Protein AF-A0A9X4QXJ6-F1 (afdb_monomer)

InterPro domains:
  IPR025394 Protein of unknown function DUF4127 [PF13552] (3-95)

Mean predicted aligned error: 6.3 Å

Radius of gyration: 18.92 Å; Cα contacts (8 Å, |Δi|>4): 107; chains: 1; bounding box: 38×42×42 Å

Nearest PDB structures (foldseek):
  8bed-assembly1_S  TM=3.933E-01  e=1.721E+00  Arabidopsis thaliana
  7v3x-assembly2_I  TM=4.764E-01  e=5.358E+00  Synechococcus elongatus PCC 7942 = FACHB-805
  3k0a-assembly1_C  TM=4.882E-01  e=5.707E+00  Synechococcus elongatus PCC 7942 = FACHB-805
  7v3x-assembly1_C  TM=4.840E-01  e=6.897E+00  Synechococcus elongatus PCC 7942 = FACHB-805

pLDDT: mean 90.57, std 12.24, range [39.19, 98.25]

Secondary structure (DSSP, 8-state):
-TTGGGG-SEEEEEHHHHHHSSHHHHHH----HHHHHHHHHHHHHHHHH-TT-EEEEE---PPPPSS---SSS-TTHHHHHHHHHHHHHHHHHHHHHHTTT-----

Solvent-accessible surface area (backbone atoms only — not comparable to full-atom values): 6233 Å² total; per-residue (Å²): 108,78,73,62,39,62,80,34,68,63,46,81,42,54,47,36,46,62,56,46,70,23,77,56,42,61,49,64,63,85,74,50,70,66,60,39,52,58,46,52,45,53,63,54,52,47,39,70,68,19,75,80,38,43,77,45,76,47,70,83,85,79,78,70,50,82,46,55,46,46,88,74,38,45,73,65,21,48,78,40,19,32,60,54,25,52,52,51,52,53,52,52,54,51,50,46,65,74,64,74,67,74,78,80,81,128

Organism: NCBI:txid1457232

Structure (mmCIF, N/CA/C/O backbone):
data_AF-A0A9X4QXJ6-F1
#
_entry.id   AF-A0A9X4QXJ6-F1
#
loop_
_atom_site.group_PDB
_atom_site.id
_atom_site.type_symbol
_atom_site.label_atom_id
_atom_site.label_alt_id
_atom_site.label_comp_id
_atom_site.label_asym_id
_atom_site.label_entity_id
_atom_site.label_seq_id
_atom_site.pdbx_PDB_ins_code
_atom_site.Cartn_x
_atom_site.Cartn_y
_atom_site.Cartn_z
_atom_site.occupancy
_atom_site.B_iso_or_equiv
_atom_site.auth_seq_id
_atom_site.auth_comp_id
_atom_site.auth_asym_id
_atom_site.auth_atom_id
_atom_site.pdbx_PDB_model_num
ATOM 1 N N . MET A 1 1 ? -15.912 6.137 5.775 1.00 82.81 1 MET A N 1
ATOM 2 C CA . MET A 1 1 ? -15.109 5.084 6.429 1.00 82.81 1 MET A CA 1
ATOM 3 C C . MET A 1 1 ? -14.982 5.309 7.934 1.00 82.81 1 MET A C 1
ATOM 5 O O . MET A 1 1 ? -15.308 4.403 8.686 1.00 82.81 1 MET A O 1
ATOM 9 N N . LEU A 1 2 ? -14.538 6.497 8.373 1.00 92.88 2 LEU A N 1
ATOM 10 C CA . LEU A 1 2 ? -14.338 6.813 9.796 1.00 92.88 2 LEU A CA 1
ATOM 11 C C . LEU A 1 2 ? -15.610 6.704 10.648 1.00 92.88 2 LEU A C 1
ATOM 13 O O . LEU A 1 2 ? -15.537 6.285 11.792 1.00 92.88 2 LEU A O 1
ATOM 17 N N . GLU A 1 3 ? -16.776 7.050 10.106 1.00 93.75 3 GLU A N 1
ATOM 18 C CA . GLU A 1 3 ? -18.029 6.943 10.863 1.00 93.75 3 GLU A CA 1
ATOM 19 C C . GLU A 1 3 ? -18.503 5.489 10.961 1.00 93.75 3 GLU A C 1
ATOM 21 O O . GLU A 1 3 ? -18.879 4.998 12.018 1.00 93.75 3 GLU A O 1
ATOM 26 N N . GLN A 1 4 ? -18.392 4.762 9.853 1.00 94.06 4 GLN A N 1
ATOM 27 C CA . GLN A 1 4 ? -18.825 3.377 9.717 1.00 94.06 4 GLN A CA 1
ATOM 28 C C . GLN A 1 4 ? -18.008 2.430 10.605 1.00 94.06 4 GLN A C 1
ATOM 30 O O . GLN A 1 4 ? -18.524 1.409 11.045 1.00 94.06 4 GLN A O 1
ATOM 35 N N . VAL A 1 5 ? -16.744 2.762 10.899 1.00 96.81 5 VAL A N 1
ATOM 36 C CA . VAL A 1 5 ? -15.886 1.912 11.735 1.00 96.81 5 VAL A CA 1
ATOM 37 C C . VAL A 1 5 ? -16.355 1.847 13.190 1.00 96.81 5 VAL A C 1
ATOM 39 O O . VAL A 1 5 ? -16.038 0.877 13.871 1.00 96.81 5 VAL A O 1
ATOM 42 N N . ARG A 1 6 ? -17.133 2.832 13.669 1.00 97.00 6 ARG A N 1
ATOM 43 C CA . ARG A 1 6 ? -17.610 2.905 15.063 1.00 97.00 6 ARG A CA 1
ATOM 44 C C . ARG A 1 6 ? -18.392 1.667 15.495 1.00 97.00 6 ARG A C 1
ATOM 46 O O . ARG A 1 6 ? -18.348 1.304 16.663 1.00 97.00 6 ARG A O 1
ATOM 53 N N . THR A 1 7 ? -19.101 1.040 14.560 1.00 97.38 7 THR A N 1
ATOM 54 C CA . THR A 1 7 ? -19.950 -0.134 14.804 1.00 97.38 7 THR A CA 1
AT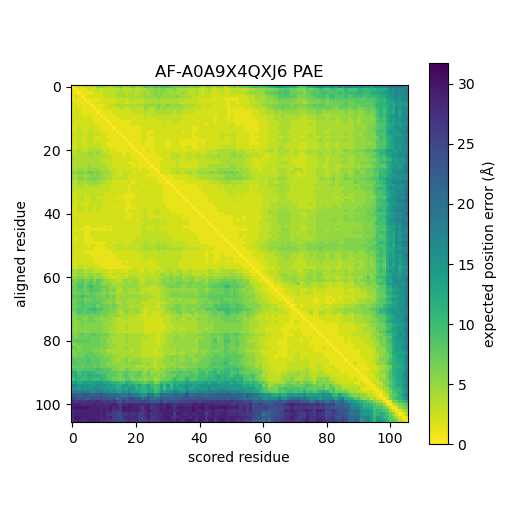OM 55 C C . THR A 1 7 ? -19.505 -1.366 14.019 1.00 97.38 7 THR A C 1
ATOM 57 O O . THR A 1 7 ? -20.178 -2.391 14.065 1.00 97.38 7 THR A O 1
ATOM 60 N N . ALA A 1 8 ? -18.388 -1.287 13.292 1.00 97.50 8 ALA A N 1
ATOM 61 C CA . ALA A 1 8 ? -17.890 -2.394 12.488 1.00 97.50 8 ALA A CA 1
ATOM 62 C C . ALA A 1 8 ? -17.058 -3.375 13.325 1.00 97.50 8 ALA A C 1
ATOM 64 O O . ALA A 1 8 ? -16.168 -2.970 14.073 1.00 97.50 8 ALA A O 1
ATOM 65 N N . ASP A 1 9 ? -17.273 -4.673 13.112 1.00 98.25 9 ASP A N 1
ATOM 66 C CA . ASP A 1 9 ? -16.426 -5.726 13.685 1.00 98.25 9 ASP A CA 1
ATOM 67 C C . ASP A 1 9 ? -15.100 -5.885 12.924 1.00 98.25 9 ASP A C 1
ATOM 69 O O . ASP A 1 9 ? -14.065 -6.214 13.508 1.00 98.25 9 ASP A O 1
ATOM 73 N N . TYR A 1 10 ? -15.120 -5.637 11.610 1.00 98.00 10 TYR A N 1
ATOM 74 C CA . TYR A 1 10 ? -13.980 -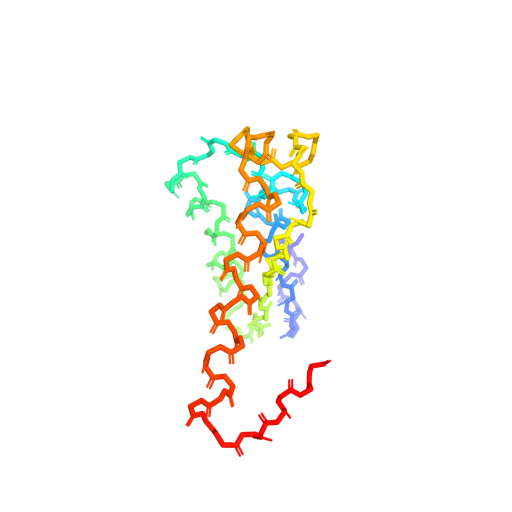5.800 10.708 1.00 98.00 10 TYR A CA 1
ATOM 75 C C . TYR A 1 10 ? -13.852 -4.608 9.760 1.00 98.00 10 TYR A C 1
ATOM 77 O O . TYR A 1 10 ? -14.847 -4.064 9.284 1.00 98.00 10 TYR A O 1
ATOM 85 N N . ALA A 1 11 ? -12.614 -4.258 9.417 1.00 97.19 11 ALA A N 1
ATOM 86 C CA . ALA A 1 11 ? -12.304 -3.366 8.307 1.00 97.19 11 ALA A CA 1
ATOM 87 C C . ALA A 1 11 ? -11.204 -3.995 7.447 1.00 97.19 11 ALA A C 1
ATOM 89 O O . ALA A 1 11 ? -10.146 -4.363 7.956 1.00 97.19 11 ALA A O 1
ATOM 90 N N . ILE A 1 12 ? -11.468 -4.119 6.144 1.00 96.94 12 ILE A N 1
ATOM 91 C CA . ILE A 1 12 ? -10.529 -4.673 5.166 1.00 96.94 12 ILE A CA 1
ATOM 92 C C . ILE A 1 12 ? -9.956 -3.521 4.345 1.00 96.94 12 ILE A C 1
ATOM 94 O O . ILE A 1 12 ? -10.705 -2.758 3.735 1.00 96.94 12 ILE A O 1
ATOM 98 N N . LEU A 1 13 ? -8.633 -3.389 4.343 1.00 96.56 13 LEU A N 1
ATOM 99 C CA . LEU A 1 13 ? -7.910 -2.289 3.721 1.00 96.56 13 LEU A CA 1
ATOM 100 C C . LEU A 1 13 ? -7.110 -2.794 2.524 1.00 96.56 13 LEU A C 1
ATOM 102 O O . LEU A 1 13 ? -6.214 -3.625 2.673 1.00 96.56 13 LEU A O 1
ATOM 106 N N . SER A 1 14 ? -7.392 -2.236 1.349 1.00 96.50 14 SER A N 1
ATOM 107 C CA . SER A 1 14 ? -6.448 -2.280 0.235 1.00 96.50 14 SER A CA 1
ATOM 108 C C . SER A 1 14 ? -5.402 -1.196 0.463 1.00 96.50 14 SER A C 1
ATOM 110 O O . SER A 1 14 ? -5.714 -0.005 0.390 1.00 96.50 14 SER A O 1
ATOM 112 N N . ILE A 1 15 ? -4.166 -1.601 0.750 1.00 96.31 15 ILE A N 1
ATOM 113 C CA . ILE A 1 15 ? -3.063 -0.662 0.971 1.00 96.31 15 ILE A CA 1
ATOM 114 C C . ILE A 1 15 ? -2.752 0.111 -0.313 1.00 96.31 15 ILE A C 1
ATOM 116 O O . ILE A 1 15 ? -2.507 1.311 -0.242 1.00 96.31 15 ILE A O 1
ATOM 120 N N . ASP A 1 16 ? -2.865 -0.519 -1.486 1.00 95.12 16 ASP A N 1
ATOM 121 C CA . ASP A 1 16 ? -2.628 0.158 -2.766 1.00 95.12 16 ASP A CA 1
ATOM 122 C C . ASP A 1 16 ? -3.626 1.288 -3.023 1.00 95.12 16 ASP A C 1
ATOM 124 O O . ASP A 1 16 ? -3.256 2.379 -3.460 1.00 95.12 16 ASP A O 1
ATOM 128 N N . GLN A 1 17 ? -4.902 1.054 -2.702 1.00 95.44 17 GLN A N 1
ATOM 129 C CA . GLN A 1 17 ? -5.919 2.100 -2.774 1.00 95.44 17 GLN A CA 1
ATOM 130 C C . GLN A 1 17 ? -5.693 3.186 -1.730 1.00 95.44 17 GLN A C 1
ATOM 132 O O . GLN A 1 17 ? -5.751 4.366 -2.058 1.00 95.44 17 GLN A O 1
ATOM 137 N N . LEU A 1 18 ? -5.398 2.801 -0.489 1.00 95.88 18 LEU A N 1
ATOM 138 C CA . LEU A 1 18 ? -5.214 3.754 0.599 1.00 95.88 18 LEU A CA 1
ATOM 139 C C . LEU A 1 18 ? -4.010 4.678 0.369 1.00 95.88 18 LEU A C 1
ATOM 141 O O . LEU A 1 18 ? -4.098 5.887 0.578 1.00 95.88 18 LEU A O 1
ATOM 145 N N . VAL A 1 19 ? -2.879 4.107 -0.037 1.00 96.62 19 VAL A N 1
ATOM 146 C CA . VAL A 1 19 ? -1.614 4.834 -0.140 1.00 96.62 19 VAL A CA 1
ATOM 147 C C . VAL A 1 19 ? -1.456 5.480 -1.503 1.00 96.62 19 VAL A C 1
ATOM 149 O O . VAL A 1 19 ? -1.015 6.622 -1.559 1.00 96.62 19 VAL A O 1
ATOM 152 N N . TYR A 1 20 ? -1.825 4.810 -2.594 1.00 95.44 20 TYR A N 1
ATOM 153 C CA . TYR A 1 20 ? -1.516 5.283 -3.947 1.00 95.44 20 TYR A CA 1
ATOM 154 C C . TYR A 1 20 ? -2.750 5.707 -4.749 1.00 95.44 20 TYR A C 1
ATOM 156 O O . TYR A 1 20 ? -2.613 6.486 -5.687 1.00 95.44 20 TYR A O 1
ATOM 164 N N . GLY A 1 21 ? -3.950 5.260 -4.367 1.00 94.31 21 GLY A N 1
ATOM 165 C CA . GLY A 1 21 ? -5.179 5.458 -5.146 1.00 94.31 21 GLY A CA 1
ATOM 166 C C . GLY A 1 21 ? -5.430 4.357 -6.182 1.00 94.31 21 GLY A C 1
ATOM 167 O O . GLY A 1 21 ? -6.261 4.519 -7.073 1.00 94.31 21 GLY A O 1
ATOM 168 N N . GLY A 1 22 ? -4.711 3.235 -6.081 1.00 94.19 22 GLY A N 1
ATOM 169 C CA . GLY A 1 22 ? -4.946 2.036 -6.880 1.00 94.19 22 GLY A CA 1
ATOM 170 C C . GLY A 1 22 ? -3.695 1.416 -7.479 1.00 94.19 22 GLY A C 1
ATOM 171 O O . GLY A 1 22 ? -2.577 1.834 -7.199 1.00 94.19 22 GLY A O 1
ATOM 172 N N . ILE A 1 23 ? -3.916 0.406 -8.322 1.00 92.06 23 ILE A N 1
ATOM 173 C CA . ILE A 1 23 ? -2.870 -0.484 -8.847 1.00 92.06 23 ILE A CA 1
ATOM 174 C C . ILE A 1 23 ? -1.939 0.170 -9.882 1.00 92.06 23 ILE A C 1
ATOM 176 O O . ILE A 1 23 ? -0.760 -0.154 -9.955 1.00 92.06 23 ILE A O 1
ATOM 180 N N . VAL A 1 24 ? -2.448 1.073 -10.723 1.00 91.25 24 VAL A N 1
ATOM 181 C CA . VAL A 1 24 ? -1.599 1.812 -11.675 1.00 91.25 24 VAL A CA 1
ATOM 182 C C . VAL A 1 24 ? -0.829 2.918 -10.939 1.00 91.25 24 VAL A C 1
ATOM 184 O O . VAL A 1 24 ? 0.394 2.970 -11.058 1.00 91.25 24 VAL A O 1
ATOM 187 N N . PRO A 1 25 ? -1.472 3.745 -10.087 1.00 93.06 25 PRO A N 1
ATOM 188 C CA . PRO A 1 25 ? -0.746 4.716 -9.273 1.00 93.06 25 PRO A CA 1
ATOM 189 C C . PRO A 1 25 ? 0.310 4.106 -8.344 1.00 93.06 25 PRO A C 1
ATOM 191 O O . PRO A 1 25 ? 1.322 4.757 -8.100 1.00 93.06 25 PRO A O 1
ATOM 194 N N . SER A 1 26 ? 0.122 2.878 -7.841 1.00 92.75 26 SER A N 1
ATOM 195 C CA . SER A 1 26 ? 1.135 2.212 -7.008 1.00 92.75 26 SER A CA 1
ATOM 196 C C . SER A 1 26 ? 2.416 1.863 -7.772 1.00 92.75 26 SER A C 1
ATOM 198 O O . SER A 1 26 ? 3.472 1.772 -7.153 1.00 92.75 26 SER A O 1
ATOM 200 N N . ARG A 1 27 ? 2.360 1.757 -9.108 1.00 88.94 27 ARG A N 1
ATOM 201 C CA . ARG A 1 27 ? 3.533 1.589 -9.987 1.00 88.94 27 ARG A CA 1
ATOM 202 C C . ARG A 1 27 ? 4.185 2.910 -10.384 1.00 88.94 27 ARG A C 1
ATOM 204 O O . ARG A 1 27 ? 5.396 2.967 -10.563 1.00 88.94 27 ARG A O 1
ATOM 211 N N . LEU A 1 28 ? 3.389 3.969 -10.528 1.00 91.62 28 LEU A N 1
ATOM 212 C CA . LEU A 1 28 ? 3.799 5.201 -11.215 1.00 91.62 28 LEU A CA 1
ATOM 213 C C . LEU A 1 28 ? 3.935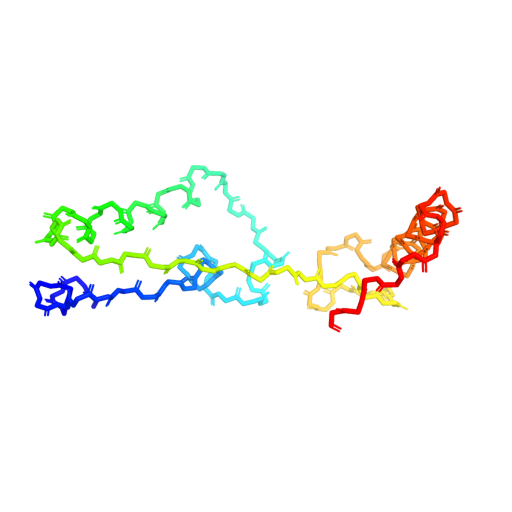 6.426 -10.294 1.00 91.62 28 LEU A C 1
ATOM 215 O O . LEU A 1 28 ? 3.962 7.567 -10.759 1.00 91.62 28 LEU A O 1
ATOM 219 N N . HIS A 1 29 ? 4.005 6.233 -8.977 1.00 92.44 29 HIS A N 1
ATOM 220 C CA . HIS A 1 29 ? 4.061 7.352 -8.039 1.00 92.44 29 HIS A CA 1
ATOM 221 C C . HIS A 1 29 ? 5.466 7.949 -7.875 1.00 92.44 29 HIS A C 1
ATOM 223 O O . HIS A 1 29 ? 6.491 7.287 -7.998 1.00 92.44 29 HIS A O 1
ATOM 229 N N . ARG A 1 30 ? 5.504 9.222 -7.466 1.00 93.25 30 ARG A N 1
ATOM 230 C CA . ARG A 1 30 ? 6.720 9.923 -7.000 1.00 93.25 30 ARG A CA 1
ATOM 231 C C . ARG A 1 30 ? 6.591 10.402 -5.551 1.00 93.25 30 ARG A C 1
ATOM 233 O O . ARG A 1 30 ? 7.277 11.329 -5.130 1.00 93.25 30 ARG A O 1
ATOM 240 N N . LEU A 1 31 ? 5.649 9.810 -4.812 1.00 95.06 31 LEU A N 1
ATOM 241 C CA . LEU A 1 31 ? 5.422 10.101 -3.397 1.00 95.06 31 LEU A CA 1
ATOM 242 C C . LEU A 1 31 ? 6.678 9.814 -2.575 1.00 95.06 31 LEU A C 1
ATOM 244 O O . LEU A 1 31 ? 7.378 8.831 -2.817 1.00 95.06 31 LEU A O 1
ATOM 248 N N . THR A 1 32 ? 6.920 10.661 -1.582 1.00 97.00 32 THR A N 1
ATOM 249 C CA . THR A 1 32 ? 7.932 10.409 -0.561 1.00 97.00 32 THR A CA 1
ATOM 250 C C . THR A 1 32 ? 7.426 9.364 0.425 1.00 97.00 32 THR A C 1
ATOM 252 O O . THR A 1 32 ? 6.219 9.213 0.624 1.00 97.00 32 THR A O 1
ATOM 255 N N . GLU A 1 33 ? 8.351 8.687 1.104 1.00 96.25 33 GLU A N 1
ATOM 256 C CA . GLU A 1 33 ? 8.013 7.781 2.204 1.00 96.25 33 GLU A CA 1
ATOM 257 C C . GLU A 1 33 ? 7.126 8.475 3.246 1.00 96.25 33 GLU A C 1
ATOM 259 O O . GLU A 1 33 ? 6.102 7.929 3.643 1.00 96.25 33 GLU A O 1
ATOM 264 N N . ALA A 1 34 ? 7.450 9.720 3.614 1.00 97.69 34 ALA A N 1
ATOM 265 C CA . ALA A 1 34 ? 6.660 10.507 4.558 1.00 97.69 34 ALA A CA 1
ATOM 266 C C . ALA A 1 34 ? 5.199 10.685 4.107 1.00 97.69 34 ALA A C 1
ATOM 268 O O . ALA A 1 34 ? 4.291 10.484 4.910 1.00 97.69 34 ALA A O 1
ATOM 269 N N . ALA A 1 35 ? 4.960 10.989 2.826 1.00 97.25 35 ALA A N 1
ATOM 270 C CA . ALA A 1 35 ? 3.605 11.114 2.287 1.00 97.25 35 ALA A CA 1
ATOM 271 C C . ALA A 1 35 ? 2.855 9.770 2.294 1.00 97.25 35 ALA A C 1
ATOM 273 O O . ALA A 1 35 ? 1.656 9.723 2.574 1.00 97.25 35 ALA A O 1
ATOM 274 N N . CYS A 1 36 ? 3.550 8.662 2.017 1.00 96.81 36 CYS A N 1
ATOM 275 C CA . CYS A 1 36 ? 2.966 7.324 2.115 1.00 96.81 36 CYS A CA 1
ATOM 276 C C . CYS A 1 36 ? 2.593 6.980 3.566 1.00 96.81 36 CYS A C 1
ATOM 278 O O . CYS A 1 36 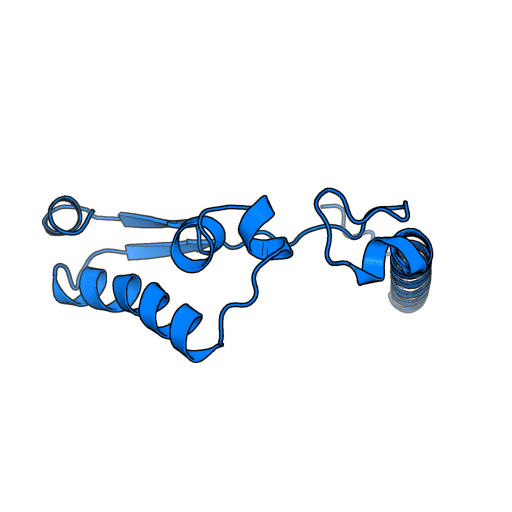? 1.487 6.507 3.831 1.00 96.81 36 CYS A O 1
ATOM 280 N N . MET A 1 37 ? 3.487 7.272 4.513 1.00 96.94 37 MET A N 1
ATOM 281 C CA . MET A 1 37 ? 3.268 7.034 5.939 1.00 96.94 37 MET A CA 1
ATOM 282 C C . MET A 1 37 ? 2.139 7.896 6.501 1.00 96.94 37 MET A C 1
ATOM 284 O O . MET A 1 37 ? 1.335 7.402 7.290 1.00 96.94 37 MET A O 1
ATOM 288 N N . GLU A 1 38 ? 2.021 9.148 6.056 1.00 97.62 38 GLU A N 1
ATOM 289 C CA . GLU A 1 38 ? 0.913 10.031 6.417 1.00 97.62 38 GLU A CA 1
ATOM 290 C C . GLU A 1 38 ? -0.437 9.418 6.021 1.00 97.62 38 GLU A C 1
ATOM 292 O O . GLU A 1 38 ? -1.351 9.352 6.843 1.00 97.62 38 GLU A O 1
ATOM 297 N N . ARG A 1 39 ? -0.557 8.868 4.807 1.00 96.88 39 ARG A N 1
ATOM 298 C CA . ARG A 1 39 ? -1.790 8.199 4.348 1.00 96.88 39 ARG A CA 1
ATOM 299 C C . ARG A 1 39 ? -2.108 6.945 5.163 1.00 96.88 39 ARG A C 1
ATOM 301 O O . ARG A 1 39 ? -3.269 6.692 5.490 1.00 96.88 39 ARG A O 1
ATOM 308 N N . LEU A 1 40 ? -1.084 6.189 5.559 1.00 96.25 40 LEU A N 1
ATOM 309 C CA . LEU A 1 40 ? -1.241 5.009 6.413 1.00 96.25 40 LEU A CA 1
ATOM 310 C C . LEU A 1 40 ? -1.728 5.342 7.830 1.00 96.25 40 LEU A C 1
ATOM 312 O O . LEU A 1 40 ? -2.276 4.461 8.498 1.00 96.25 40 LEU A O 1
ATOM 316 N N . THR A 1 41 ? -1.617 6.597 8.286 1.00 96.75 41 THR A N 1
ATOM 317 C CA . THR A 1 41 ? -2.147 6.998 9.601 1.00 96.75 41 THR A CA 1
ATOM 318 C C . THR A 1 41 ? -3.655 6.786 9.730 1.00 96.75 41 THR A C 1
ATOM 320 O O . THR A 1 41 ? -4.140 6.633 10.852 1.00 96.75 41 THR A O 1
ATOM 323 N N . LEU A 1 42 ? -4.388 6.666 8.615 1.00 96.12 42 LEU A N 1
ATOM 324 C CA . LEU A 1 42 ? -5.799 6.292 8.632 1.00 96.12 42 LEU A CA 1
ATOM 325 C C . LEU A 1 42 ? -6.029 4.979 9.396 1.00 96.12 42 LEU A C 1
ATOM 327 O O . LEU A 1 42 ? -6.967 4.891 10.181 1.00 96.12 42 LEU A O 1
ATOM 331 N N . ALA A 1 43 ? -5.154 3.978 9.245 1.00 95.88 43 ALA A N 1
ATOM 332 C CA . ALA A 1 43 ? -5.279 2.715 9.978 1.00 95.88 43 ALA A CA 1
ATOM 333 C C . ALA A 1 43 ? -5.234 2.928 11.502 1.00 95.88 43 ALA A C 1
ATOM 335 O O . ALA A 1 43 ? -5.996 2.307 12.246 1.00 95.88 43 ALA A O 1
ATOM 336 N N . ARG A 1 44 ? -4.390 3.860 11.961 1.00 96.25 44 ARG A N 1
ATOM 337 C CA . ARG A 1 44 ? -4.307 4.263 13.370 1.00 96.25 44 ARG A CA 1
ATOM 338 C C . ARG A 1 44 ? -5.593 4.960 13.817 1.00 96.25 44 ARG A C 1
ATOM 340 O O . ARG A 1 44 ? -6.148 4.578 14.839 1.00 96.25 44 ARG A O 1
ATOM 347 N N . GLN A 1 45 ? -6.109 5.897 13.022 1.00 97.62 45 GLN A N 1
ATOM 348 C CA . GLN A 1 45 ? -7.357 6.612 13.324 1.00 97.62 45 GLN A CA 1
ATOM 349 C C . GLN A 1 45 ? -8.560 5.667 13.442 1.00 97.62 45 GLN A C 1
ATOM 351 O O . GLN A 1 45 ? -9.381 5.814 14.342 1.00 97.62 45 GLN A O 1
ATOM 356 N N . LEU A 1 46 ? -8.655 4.657 12.572 1.00 97.50 46 LEU A N 1
ATOM 357 C CA . LEU A 1 46 ? -9.713 3.643 12.652 1.00 97.50 46 LEU A CA 1
ATOM 358 C C . LEU A 1 46 ? -9.669 2.886 13.982 1.00 97.50 46 LEU A C 1
ATOM 360 O O . LEU A 1 46 ? -10.712 2.655 14.592 1.00 97.50 46 LEU A O 1
ATOM 364 N N . LYS A 1 47 ? -8.462 2.541 14.445 1.00 96.62 47 LYS A N 1
ATOM 365 C CA . LYS A 1 47 ? -8.251 1.887 15.739 1.00 96.62 47 LYS A CA 1
ATOM 366 C C . LYS A 1 47 ? -8.515 2.796 16.933 1.00 96.62 47 LYS A C 1
ATOM 368 O O . LYS A 1 47 ? -8.982 2.307 17.953 1.00 96.62 47 LYS A O 1
ATOM 373 N N . GLU A 1 48 ? -8.245 4.091 16.818 1.00 97.69 48 GLU A N 1
ATOM 374 C CA . GLU A 1 48 ? -8.583 5.066 17.861 1.00 97.69 48 GLU A CA 1
ATOM 375 C C . GLU A 1 48 ? -10.097 5.243 18.001 1.00 97.69 48 GLU A C 1
ATOM 377 O O . GLU A 1 48 ? -10.609 5.308 19.116 1.00 97.69 48 GLU A O 1
ATOM 382 N N . ILE A 1 49 ? -10.823 5.281 16.879 1.00 97.94 49 ILE A N 1
ATOM 383 C CA . ILE A 1 49 ? -12.285 5.417 16.870 1.00 97.94 49 ILE A CA 1
ATOM 384 C C . ILE A 1 49 ? -12.962 4.152 17.396 1.00 97.94 49 ILE A C 1
ATOM 386 O O . ILE A 1 49 ? -13.920 4.240 18.164 1.00 97.94 49 ILE A O 1
ATOM 390 N N . ASN A 1 50 ? -12.485 2.982 16.974 1.00 98.12 50 ASN A N 1
ATOM 391 C CA . ASN A 1 50 ? -12.987 1.700 17.438 1.00 98.12 50 ASN A CA 1
ATOM 392 C C . ASN A 1 50 ? -11.818 0.769 17.810 1.00 98.12 50 ASN A C 1
ATOM 394 O O . ASN A 1 50 ? -11.287 0.063 16.949 1.00 98.12 50 ASN A O 1
ATOM 398 N N . PRO A 1 51 ? -11.434 0.700 19.097 1.00 97.44 51 PRO A N 1
ATOM 399 C CA . PRO A 1 51 ? -10.344 -0.165 19.546 1.00 97.44 51 PRO A CA 1
ATOM 400 C C . PRO A 1 51 ? -10.572 -1.660 19.278 1.00 97.44 51 PRO A C 1
ATOM 402 O O . PRO A 1 51 ? -9.597 -2.401 19.090 1.00 97.44 51 PRO A O 1
ATOM 405 N N . SER A 1 52 ? -11.831 -2.117 19.217 1.00 97.94 52 SER A N 1
ATOM 406 C CA . SER A 1 52 ? -12.171 -3.531 19.019 1.00 97.94 52 SER A CA 1
ATOM 407 C C . SER A 1 52 ? -12.209 -3.964 17.550 1.00 97.94 52 SER A C 1
ATOM 409 O O . SER A 1 52 ? -12.103 -5.164 17.296 1.00 97.94 52 SER A O 1
ATOM 411 N N . VAL A 1 53 ? -12.263 -3.034 16.582 1.00 98.19 53 VAL A N 1
ATOM 412 C CA . VAL A 1 53 ? -12.335 -3.385 15.148 1.00 98.19 53 VAL A CA 1
ATOM 413 C C . VAL A 1 53 ? -11.152 -4.255 14.727 1.00 98.19 53 VAL A C 1
ATOM 415 O O . VAL A 1 53 ? -9.996 -3.930 15.002 1.00 98.19 53 VAL A O 1
ATOM 418 N N . LYS A 1 54 ? -11.384 -5.359 14.021 1.00 98.12 54 LYS A N 1
ATOM 419 C CA . LYS A 1 54 ? -10.301 -6.160 13.438 1.00 98.12 54 LYS A CA 1
ATOM 420 C C . LYS A 1 54 ? -9.904 -5.583 12.082 1.00 98.12 54 LYS A C 1
ATOM 422 O O . LYS A 1 54 ? -10.679 -5.633 11.129 1.00 98.12 54 LYS A O 1
ATOM 427 N N . LEU A 1 55 ? -8.691 -5.039 11.998 1.00 97.38 55 LEU A N 1
ATOM 428 C CA . LEU A 1 55 ? -8.132 -4.543 10.742 1.00 97.38 55 LEU A CA 1
ATOM 429 C C . LEU A 1 55 ? -7.433 -5.677 9.996 1.00 97.38 55 LEU A C 1
ATOM 431 O O . LEU A 1 55 ? -6.497 -6.282 10.514 1.00 97.38 55 LEU A O 1
ATOM 435 N N . LEU A 1 56 ? -7.884 -5.933 8.775 1.00 97.75 56 LEU A N 1
ATOM 436 C CA . 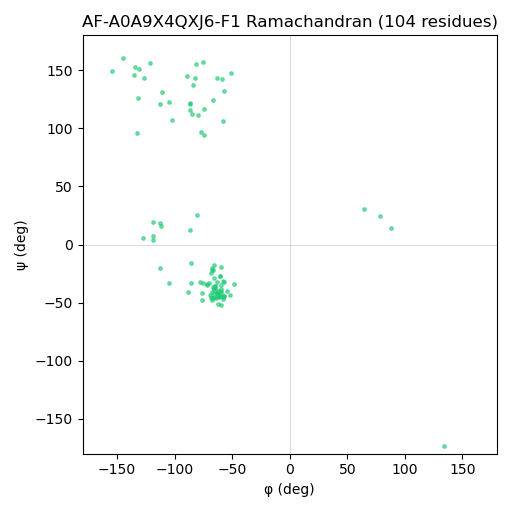LEU A 1 56 ? -7.230 -6.811 7.816 1.00 97.75 56 LEU A CA 1
ATOM 437 C C . LEU A 1 56 ? -6.707 -5.934 6.687 1.00 97.75 56 LEU A C 1
ATOM 439 O O . LEU A 1 56 ? -7.440 -5.101 6.165 1.00 97.75 56 LEU A O 1
ATOM 443 N N . ALA A 1 57 ? -5.449 -6.099 6.308 1.00 96.56 57 ALA A N 1
ATOM 444 C CA . ALA A 1 57 ? -4.843 -5.322 5.241 1.00 96.56 57 ALA A CA 1
ATOM 445 C C . ALA A 1 57 ? -4.232 -6.257 4.208 1.00 96.56 57 ALA A C 1
ATOM 447 O O . ALA A 1 57 ? -3.670 -7.294 4.556 1.00 96.56 57 ALA A O 1
ATOM 448 N N . PHE A 1 58 ? -4.333 -5.869 2.944 1.00 96.50 58 PHE A N 1
ATOM 449 C CA . PHE A 1 58 ? -3.661 -6.548 1.853 1.00 96.50 58 PHE A CA 1
ATOM 450 C C . PHE A 1 58 ? -2.991 -5.532 0.938 1.00 96.50 58 PHE A C 1
ATOM 452 O O . PHE A 1 58 ? -3.429 -4.386 0.806 1.00 96.50 58 PHE A O 1
ATOM 459 N N . ASN A 1 59 ? -1.930 -5.985 0.293 1.00 94.31 59 ASN A N 1
ATOM 460 C CA . AS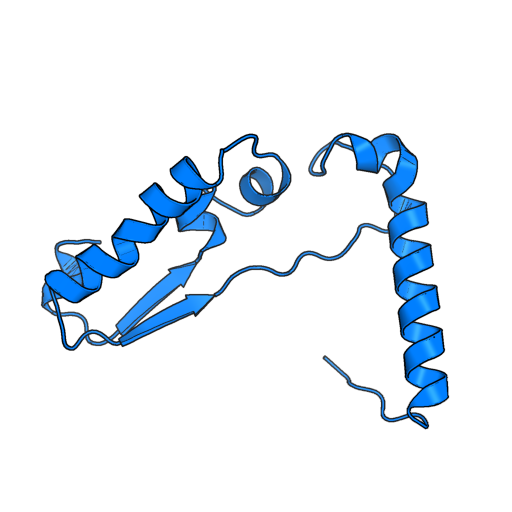N A 1 59 ? -1.229 -5.254 -0.742 1.00 94.31 59 ASN A CA 1
ATOM 461 C C . ASN A 1 59 ? -1.044 -6.178 -1.947 1.00 94.31 59 ASN A C 1
ATOM 463 O O . ASN A 1 59 ? -1.013 -7.404 -1.796 1.00 94.31 59 ASN A O 1
ATOM 467 N N . LEU A 1 60 ? -0.980 -5.598 -3.137 1.00 91.38 60 LEU A N 1
ATOM 468 C CA . LEU A 1 60 ? -0.782 -6.335 -4.371 1.00 91.38 60 LEU A CA 1
ATOM 469 C C . LEU A 1 60 ? 0.709 -6.528 -4.635 1.00 91.38 60 LEU A C 1
ATOM 471 O O . LEU A 1 60 ? 1.455 -5.572 -4.819 1.00 91.38 60 LEU A O 1
ATOM 475 N N . ILE A 1 61 ? 1.127 -7.787 -4.738 1.00 87.94 61 ILE A N 1
ATOM 476 C CA . ILE A 1 61 ? 2.431 -8.124 -5.307 1.00 87.94 61 ILE A CA 1
ATOM 477 C C . ILE A 1 61 ? 2.248 -8.228 -6.817 1.00 87.94 61 ILE A C 1
ATOM 479 O O . ILE A 1 61 ? 1.511 -9.085 -7.310 1.00 87.94 61 ILE A O 1
ATOM 483 N N . MET A 1 62 ? 2.903 -7.337 -7.551 1.00 85.81 62 MET A N 1
ATOM 484 C CA . MET A 1 62 ? 2.800 -7.279 -9.005 1.00 85.81 62 MET A CA 1
ATOM 485 C C . MET A 1 62 ? 3.846 -8.180 -9.656 1.00 85.81 62 MET A C 1
ATOM 487 O O . MET A 1 62 ? 4.956 -8.343 -9.151 1.00 85.81 62 MET A O 1
ATOM 491 N N . ARG A 1 63 ? 3.479 -8.790 -10.784 1.00 86.88 63 ARG A N 1
ATOM 492 C CA . ARG A 1 63 ? 4.413 -9.591 -11.579 1.00 86.88 63 ARG A CA 1
ATOM 493 C C . ARG A 1 63 ? 5.234 -8.670 -12.470 1.00 86.88 63 ARG A C 1
ATOM 495 O O . ARG A 1 63 ? 4.681 -7.726 -13.023 1.00 86.88 63 ARG A O 1
ATOM 502 N N . ALA A 1 64 ? 6.508 -8.999 -12.660 1.00 89.25 64 ALA A N 1
ATOM 503 C CA . ALA A 1 64 ? 7.316 -8.355 -13.686 1.00 89.25 64 ALA A CA 1
ATOM 504 C C . ALA A 1 64 ? 6.771 -8.739 -15.081 1.00 89.25 64 ALA A C 1
ATOM 506 O O . ALA A 1 64 ? 6.642 -9.940 -15.352 1.00 89.25 64 ALA A O 1
ATOM 507 N N . PRO A 1 65 ? 6.417 -7.777 -15.952 1.00 91.06 65 PRO A N 1
ATOM 508 C CA . PRO A 1 65 ? 5.996 -8.064 -17.320 1.00 91.06 65 PRO A CA 1
ATOM 509 C C . PRO A 1 65 ? 7.117 -8.711 -18.138 1.00 91.06 65 PRO A C 1
ATOM 511 O O . PRO A 1 65 ? 8.272 -8.314 -18.045 1.00 91.06 65 PRO A O 1
ATOM 514 N N . ALA A 1 66 ? 6.762 -9.656 -19.011 1.00 93.69 66 ALA A N 1
ATOM 515 C CA . ALA A 1 66 ? 7.686 -10.291 -19.961 1.00 93.69 66 ALA A CA 1
ATOM 516 C C . ALA A 1 66 ? 7.939 -9.432 -21.220 1.00 93.69 66 ALA A C 1
ATOM 518 O O . ALA A 1 66 ? 8.212 -9.951 -22.300 1.00 93.69 66 ALA A O 1
ATOM 519 N N . TYR A 1 67 ? 7.776 -8.115 -21.106 1.00 92.81 67 TYR A N 1
ATOM 520 C CA . TYR A 1 67 ? 7.929 -7.150 -22.188 1.00 92.81 67 TYR A CA 1
ATOM 521 C C . TYR A 1 67 ? 8.524 -5.852 -21.652 1.00 92.81 67 TYR A C 1
ATOM 523 O O . TYR A 1 67 ? 8.427 -5.552 -20.460 1.00 92.81 67 TYR A O 1
ATOM 531 N N . SER A 1 68 ? 9.090 -5.059 -22.558 1.00 95.81 68 SER A N 1
ATOM 532 C CA . SER A 1 68 ? 9.635 -3.743 -22.241 1.00 95.81 68 SER A CA 1
ATOM 533 C C . SER A 1 68 ? 8.663 -2.650 -22.693 1.00 95.81 68 SER A C 1
ATOM 535 O O . SER A 1 68 ? 8.469 -2.432 -23.887 1.00 95.81 68 SER A O 1
ATOM 537 N N . SER A 1 69 ? 7.997 -2.005 -21.734 1.00 93.06 69 SER A N 1
ATOM 538 C CA . SER A 1 69 ? 7.055 -0.895 -21.944 1.00 93.06 69 SER A CA 1
ATOM 539 C C . SER A 1 69 ? 6.991 -0.029 -20.688 1.00 93.06 69 SER A C 1
ATOM 541 O O . SER A 1 69 ? 7.143 -0.550 -19.589 1.00 93.06 69 SER A O 1
ATOM 543 N N . SER A 1 70 ? 6.744 1.272 -20.843 1.00 92.88 70 SER A N 1
ATOM 544 C CA . SER A 1 70 ? 6.509 2.224 -19.745 1.00 92.88 70 SER A CA 1
ATOM 545 C C . SER A 1 70 ? 5.074 2.767 -19.722 1.00 92.88 70 SER A C 1
ATOM 547 O O . SER A 1 70 ? 4.830 3.832 -19.168 1.00 92.88 70 SER A O 1
ATOM 549 N N . GLU A 1 71 ? 4.122 2.100 -20.383 1.00 90.50 71 GLU A N 1
ATOM 550 C CA . GLU A 1 71 ? 2.734 2.588 -20.456 1.00 90.50 71 GLU A CA 1
ATOM 551 C C . GLU A 1 71 ? 2.039 2.547 -19.086 1.00 90.50 71 GLU A C 1
ATOM 553 O O . GLU A 1 71 ? 1.467 3.540 -18.644 1.00 90.50 71 GLU A O 1
ATOM 558 N N . GLU A 1 72 ? 2.151 1.420 -18.378 1.00 89.06 72 GLU A N 1
ATOM 559 C CA . GLU A 1 72 ? 1.653 1.257 -17.004 1.00 89.06 72 GLU A CA 1
ATOM 560 C C . GLU A 1 72 ? 2.765 0.933 -15.992 1.00 89.06 72 GLU A C 1
ATOM 562 O O . GLU A 1 72 ? 2.484 0.618 -14.835 1.00 89.06 72 GLU A O 1
ATOM 567 N N . GLU A 1 73 ? 4.023 0.985 -16.425 1.00 92.06 73 GLU A N 1
ATOM 568 C CA . GLU A 1 73 ? 5.193 0.566 -15.650 1.00 92.06 73 GLU A CA 1
ATOM 569 C C . GLU A 1 73 ? 6.185 1.721 -15.469 1.00 92.06 73 GLU A C 1
ATOM 571 O O . GLU A 1 73 ? 6.206 2.638 -16.294 1.00 92.06 73 GLU A O 1
ATOM 576 N N . PRO A 1 74 ? 7.035 1.693 -14.424 1.00 91.19 74 PRO A N 1
ATOM 577 C CA . PRO A 1 74 ? 8.089 2.688 -14.250 1.00 91.19 74 PRO A CA 1
ATOM 578 C C . PRO A 1 74 ? 8.957 2.862 -15.503 1.00 91.19 74 PRO A C 1
ATOM 580 O O . PRO A 1 74 ? 9.255 1.883 -16.180 1.00 91.19 74 PRO A O 1
ATOM 583 N N . ASP A 1 75 ? 9.466 4.074 -15.750 1.00 93.38 75 ASP A N 1
ATOM 584 C CA . ASP A 1 75 ? 10.213 4.432 -16.972 1.00 93.38 75 ASP A CA 1
ATOM 585 C C . ASP A 1 75 ? 11.326 3.436 -17.356 1.00 93.38 75 ASP A C 1
ATOM 587 O O . ASP A 1 75 ? 11.572 3.181 -18.534 1.00 93.38 75 ASP A O 1
ATOM 591 N N . TYR A 1 76 ? 11.993 2.825 -16.371 1.00 92.81 76 TYR A N 1
ATOM 592 C CA . TYR A 1 76 ? 13.064 1.859 -16.621 1.00 92.81 76 TYR A CA 1
ATOM 593 C C . TYR A 1 76 ? 12.582 0.549 -17.269 1.00 92.81 76 TYR A C 1
ATOM 595 O O . TYR A 1 76 ? 13.387 -0.146 -17.891 1.00 92.81 76 TYR A O 1
ATOM 603 N N . TYR A 1 77 ? 11.292 0.212 -17.182 1.00 94.62 77 TYR A N 1
ATOM 604 C CA . TYR A 1 77 ? 10.721 -0.958 -17.852 1.00 94.62 77 TYR A CA 1
ATOM 605 C C . TYR A 1 77 ? 10.692 -0.817 -19.372 1.00 94.62 77 TYR A C 1
ATOM 607 O O . TYR A 1 77 ? 10.761 -1.834 -20.055 1.00 94.62 77 TYR A O 1
ATOM 615 N N . ALA A 1 78 ? 10.681 0.401 -19.926 1.00 95.81 78 ALA 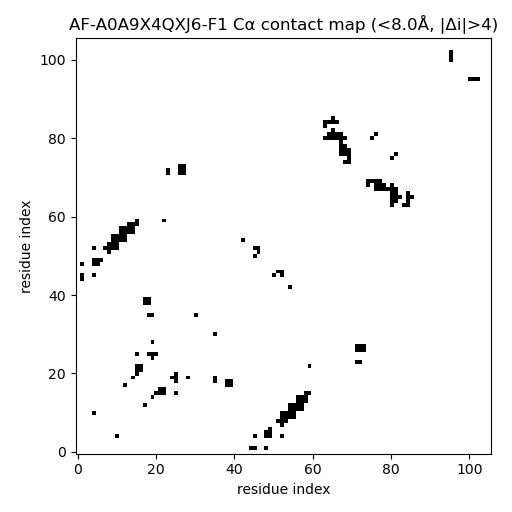A N 1
ATOM 616 C CA . ALA A 1 78 ? 10.813 0.585 -21.373 1.00 95.81 78 ALA A CA 1
ATOM 617 C C . ALA A 1 78 ? 12.140 0.029 -21.919 1.00 95.81 78 ALA A C 1
ATOM 61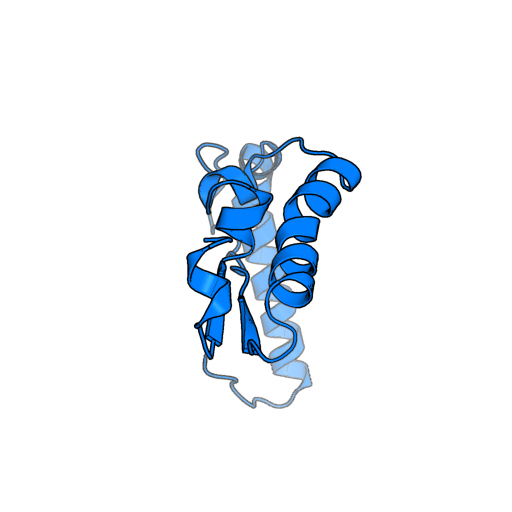9 O O . ALA A 1 78 ? 12.207 -0.357 -23.082 1.00 95.81 78 ALA A O 1
ATOM 620 N N . LEU A 1 79 ? 13.184 -0.016 -21.085 1.00 96.50 79 LEU A N 1
ATOM 621 C CA . LEU A 1 79 ? 14.517 -0.473 -21.476 1.00 96.50 79 LEU A CA 1
ATOM 622 C C . LEU A 1 79 ? 14.852 -1.872 -20.963 1.00 96.50 79 LEU A C 1
ATOM 624 O O . LEU A 1 79 ? 15.586 -2.580 -21.637 1.00 96.50 79 LEU A O 1
ATOM 628 N N . TYR A 1 80 ? 14.353 -2.245 -19.782 1.00 95.62 80 TYR A N 1
ATOM 629 C CA . TYR A 1 80 ? 14.819 -3.437 -19.064 1.00 95.62 80 TYR A CA 1
ATOM 630 C C . TYR A 1 80 ? 13.700 -4.400 -18.646 1.00 95.62 80 TYR A C 1
ATOM 632 O O . TYR A 1 80 ? 13.952 -5.328 -17.880 1.00 95.62 80 TYR A O 1
ATOM 640 N N . GLY A 1 81 ? 12.449 -4.160 -19.052 1.00 94.25 81 GLY A N 1
ATOM 641 C CA . GLY A 1 81 ? 11.298 -4.908 -18.542 1.00 94.25 81 GLY A CA 1
ATOM 642 C C . GLY A 1 81 ? 11.381 -6.410 -18.808 1.00 94.25 81 GLY A C 1
ATOM 643 O O . GLY A 1 81 ? 11.301 -7.212 -17.874 1.00 94.25 81 GLY A O 1
ATOM 644 N N . ALA A 1 82 ? 11.624 -6.787 -20.065 1.00 94.94 82 ALA A N 1
ATOM 645 C CA . ALA A 1 82 ? 11.759 -8.186 -20.461 1.00 94.94 82 ALA A CA 1
ATOM 646 C C . ALA A 1 82 ? 12.954 -8.872 -19.773 1.00 94.94 82 ALA A C 1
ATOM 648 O O . ALA A 1 82 ? 12.820 -9.982 -19.257 1.00 94.94 82 ALA A O 1
ATOM 649 N N . GLU A 1 83 ? 14.102 -8.196 -19.690 1.00 95.56 83 GLU A N 1
ATOM 650 C CA . GLU A 1 83 ? 15.317 -8.721 -19.062 1.00 95.56 83 GLU A CA 1
ATOM 651 C C . GLU A 1 83 ? 15.152 -8.916 -17.549 1.00 95.56 83 GLU A C 1
ATOM 653 O O . GLU A 1 83 ? 15.684 -9.870 -16.975 1.00 95.56 83 GLU A O 1
ATOM 658 N N . LEU A 1 84 ? 14.417 -8.021 -16.878 1.00 94.19 84 LEU A N 1
ATOM 659 C CA . LEU A 1 84 ? 14.072 -8.173 -15.464 1.00 94.19 84 LEU A CA 1
ATOM 660 C C . LEU A 1 84 ? 13.207 -9.419 -15.238 1.00 94.19 84 LEU A C 1
ATOM 662 O O . LEU A 1 84 ? 13.446 -10.157 -14.277 1.00 94.19 84 LEU A O 1
ATOM 666 N N . CYS A 1 85 ? 12.246 -9.679 -16.129 1.00 94.75 85 CYS A N 1
ATOM 667 C CA . CYS A 1 85 ? 11.414 -10.879 -16.082 1.00 94.75 85 CYS A CA 1
ATOM 668 C C . CYS A 1 85 ? 12.259 -12.153 -16.253 1.00 94.75 85 CYS A C 1
ATOM 670 O O . CYS A 1 85 ? 12.231 -13.028 -15.385 1.00 94.75 85 CYS A O 1
ATOM 672 N N . GLU A 1 86 ? 13.098 -12.205 -17.292 1.00 95.06 86 GLU A N 1
ATOM 673 C CA . GLU A 1 86 ? 13.982 -13.343 -17.581 1.00 95.06 86 GLU A CA 1
ATOM 674 C C . GLU A 1 86 ? 14.913 -13.661 -16.398 1.00 95.06 86 GLU A C 1
ATOM 676 O O . GLU A 1 86 ? 15.056 -14.815 -15.981 1.00 95.06 86 GLU A O 1
ATOM 681 N N . ARG A 1 87 ? 15.514 -12.631 -15.789 1.00 94.00 87 ARG A N 1
ATOM 682 C CA . ARG A 1 87 ? 16.371 -12.798 -14.603 1.00 94.00 87 ARG A CA 1
ATOM 683 C C . ARG A 1 87 ? 15.609 -13.376 -13.416 1.00 94.00 87 ARG A C 1
ATOM 685 O O . ARG A 1 87 ? 16.149 -14.224 -12.701 1.00 94.00 87 ARG A O 1
ATOM 692 N N . GLY A 1 88 ? 14.370 -12.935 -13.202 1.00 92.12 88 GLY A N 1
ATOM 693 C CA . GLY A 1 88 ? 13.497 -13.478 -12.164 1.00 92.12 88 GLY A CA 1
ATOM 694 C C . GLY A 1 88 ? 13.197 -14.964 -12.381 1.00 92.12 88 GLY A C 1
ATOM 695 O O . GLY A 1 88 ? 13.296 -15.765 -11.447 1.00 92.12 88 GLY A O 1
ATOM 696 N N . GLU A 1 89 ? 12.898 -15.361 -13.618 1.00 92.06 89 GLU A N 1
ATOM 697 C CA . GLU A 1 89 ? 12.648 -16.759 -13.985 1.00 92.06 89 GLU A CA 1
ATOM 698 C C . GLU A 1 89 ? 13.890 -17.642 -13.826 1.00 92.06 89 GLU A C 1
ATOM 700 O O . GLU A 1 89 ? 13.801 -18.754 -13.288 1.00 92.06 89 GLU A O 1
ATOM 705 N N . ALA A 1 90 ? 15.061 -17.143 -14.231 1.00 92.25 90 ALA A N 1
ATOM 706 C CA . ALA A 1 90 ? 16.333 -17.830 -14.042 1.00 92.25 90 ALA A CA 1
ATOM 707 C C . ALA A 1 90 ? 16.634 -18.050 -12.548 1.00 92.25 90 ALA A C 1
ATOM 709 O O . ALA A 1 90 ? 16.972 -19.167 -12.145 1.00 92.25 90 ALA A O 1
ATOM 710 N N . ALA A 1 91 ? 16.438 -17.024 -11.711 1.00 91.31 91 ALA A N 1
ATOM 711 C CA . ALA A 1 91 ? 16.628 -17.116 -10.263 1.00 91.31 91 ALA A CA 1
ATOM 712 C C . ALA A 1 91 ? 15.663 -18.125 -9.614 1.00 91.31 91 ALA A C 1
ATOM 714 O O . ALA A 1 91 ? 16.090 -18.978 -8.831 1.00 91.31 91 ALA A O 1
ATOM 715 N N . ARG A 1 92 ? 14.377 -18.099 -9.994 1.00 88.19 92 ARG A N 1
ATOM 716 C CA . ARG A 1 92 ? 13.377 -19.079 -9.534 1.00 88.19 92 ARG A CA 1
ATOM 717 C C . ARG A 1 92 ? 13.758 -20.502 -9.934 1.00 88.19 92 ARG A C 1
ATOM 719 O O . ARG A 1 92 ? 13.671 -21.424 -9.124 1.00 88.19 92 ARG A O 1
ATOM 726 N N . SER A 1 93 ? 14.197 -20.682 -11.175 1.00 89.06 93 SER A N 1
ATOM 727 C CA . SER A 1 93 ? 14.613 -21.981 -11.706 1.00 89.06 93 SER A CA 1
ATOM 728 C C . SER A 1 93 ? 15.847 -22.529 -10.992 1.00 89.06 93 SER A C 1
ATOM 730 O O . SER A 1 93 ? 15.940 -23.738 -10.789 1.00 89.06 93 SER A O 1
ATOM 732 N N . ALA A 1 94 ? 16.784 -21.666 -10.594 1.00 88.25 94 ALA A N 1
ATOM 733 C CA . ALA A 1 94 ? 17.936 -22.051 -9.787 1.00 88.25 94 ALA A CA 1
ATOM 734 C C . ALA A 1 94 ? 17.514 -22.463 -8.366 1.00 88.25 94 ALA A C 1
ATOM 736 O O . ALA A 1 94 ? 17.909 -23.535 -7.912 1.00 88.25 94 ALA A O 1
ATOM 737 N N . SER A 1 95 ? 16.649 -21.680 -7.708 1.00 85.62 95 SER A N 1
ATOM 738 C CA . SER A 1 95 ? 16.118 -22.009 -6.372 1.00 85.62 95 SER A CA 1
ATOM 739 C C . SER A 1 95 ? 15.396 -23.360 -6.362 1.00 85.62 95 SER A C 1
ATOM 741 O O . SER A 1 95 ? 15.690 -24.217 -5.534 1.00 85.62 95 SER A O 1
ATOM 743 N N . ASN A 1 96 ? 14.526 -23.611 -7.345 1.00 79.81 96 ASN A N 1
ATOM 744 C CA . ASN A 1 96 ? 13.777 -24.867 -7.450 1.00 79.81 96 ASN A CA 1
ATOM 745 C C . ASN A 1 96 ? 14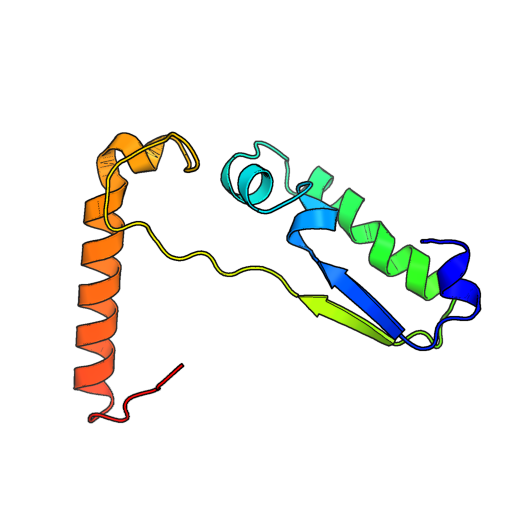.672 -26.100 -7.661 1.00 79.81 96 ASN A C 1
ATOM 747 O O . ASN A 1 96 ? 14.319 -27.196 -7.220 1.00 79.81 96 ASN A O 1
ATOM 751 N N . ARG A 1 97 ? 15.811 -25.944 -8.354 1.00 74.06 97 ARG A N 1
ATOM 752 C CA . ARG A 1 97 ? 16.793 -27.028 -8.526 1.00 74.06 97 ARG A CA 1
ATOM 753 C C . ARG A 1 97 ? 17.540 -27.327 -7.226 1.00 74.06 97 ARG A C 1
ATOM 755 O O . ARG A 1 97 ? 17.865 -28.486 -6.993 1.00 74.06 97 ARG A O 1
ATOM 762 N N . MET A 1 98 ? 17.789 -26.313 -6.397 1.00 70.12 98 MET A N 1
ATOM 763 C CA . MET A 1 98 ? 18.460 -26.467 -5.100 1.00 70.12 98 MET A CA 1
ATOM 764 C C . MET A 1 98 ? 17.532 -27.078 -4.035 1.00 70.12 98 MET A C 1
ATOM 766 O O . MET A 1 98 ? 17.989 -27.886 -3.234 1.00 70.12 98 MET A O 1
ATOM 770 N N . ASP A 1 99 ? 16.227 -26.784 -4.085 1.00 73.00 99 ASP A N 1
ATOM 771 C CA . ASP A 1 99 ? 15.224 -27.266 -3.116 1.00 73.00 99 ASP A CA 1
ATOM 772 C C . ASP A 1 99 ? 14.616 -28.649 -3.445 1.00 73.00 99 ASP A C 1
ATOM 774 O O . ASP A 1 99 ? 13.612 -29.061 -2.859 1.00 73.00 99 ASP A O 1
ATOM 778 N N . GLY A 1 100 ? 15.199 -29.404 -4.383 1.00 56.97 100 GLY A N 1
ATOM 779 C CA . GLY A 1 100 ? 14.815 -30.802 -4.618 1.00 56.97 100 GLY A CA 1
ATOM 780 C C . GLY A 1 100 ? 13.381 -31.013 -5.131 1.00 56.97 100 GLY A C 1
ATOM 781 O O . GLY A 1 100 ? 12.780 -32.050 -4.858 1.00 56.97 100 GLY A O 1
ATOM 782 N N . GLY A 1 101 ? 12.817 -30.064 -5.887 1.00 57.97 101 GLY A N 1
ATOM 783 C CA . GLY A 1 101 ? 11.598 -30.306 -6.668 1.00 57.97 101 GLY A CA 1
ATOM 784 C C . GLY A 1 101 ? 10.270 -30.298 -5.900 1.00 57.97 101 GLY A C 1
ATOM 785 O O . GLY A 1 101 ? 9.292 -30.866 -6.388 1.00 57.97 101 GLY A O 1
ATOM 786 N N . ARG A 1 102 ? 10.161 -29.626 -4.746 1.00 49.75 102 ARG A N 1
ATOM 787 C CA . ARG A 1 102 ? 8.831 -29.268 -4.218 1.00 49.75 102 ARG A CA 1
ATOM 788 C C . ARG A 1 102 ? 8.259 -28.107 -5.029 1.00 49.75 102 ARG A C 1
ATOM 790 O O . ARG A 1 102 ? 8.530 -26.943 -4.756 1.00 49.75 102 ARG A O 1
ATOM 797 N N . ALA A 1 103 ? 7.467 -28.438 -6.045 1.00 48.66 103 ALA A N 1
ATOM 798 C CA . ALA A 1 103 ? 6.656 -27.467 -6.763 1.00 48.66 103 ALA A CA 1
ATOM 799 C C . ALA A 1 103 ? 5.709 -26.766 -5.774 1.00 48.66 103 ALA A C 1
ATOM 801 O O . ALA A 1 103 ? 4.737 -27.353 -5.306 1.00 48.66 103 ALA A O 1
ATOM 802 N N . VAL A 1 104 ? 6.000 -25.507 -5.446 1.00 50.06 104 VAL A N 1
ATOM 803 C CA . VAL A 1 104 ? 5.018 -24.619 -4.822 1.00 50.06 104 VAL A CA 1
ATOM 804 C C . VAL A 1 104 ? 4.084 -24.161 -5.939 1.00 50.06 104 VAL A C 1
ATOM 806 O O . VAL A 1 104 ? 4.422 -23.273 -6.726 1.00 50.06 104 VAL A O 1
ATOM 809 N N . SER A 1 105 ? 2.944 -24.842 -6.061 1.00 39.19 105 SER A N 1
ATOM 810 C CA . SER A 1 105 ? 1.803 -24.377 -6.848 1.00 39.19 105 SER A CA 1
ATOM 811 C C . SER A 1 105 ? 1.113 -23.259 -6.069 1.00 39.19 105 SER A C 1
ATOM 813 O O . SER A 1 105 ? 0.629 -23.501 -4.961 1.00 39.19 105 SER A O 1
ATOM 815 N N . VAL A 1 106 ? 1.104 -22.056 -6.639 1.00 40.44 106 VAL A N 1
ATOM 816 C CA . VAL A 1 106 ? 0.180 -20.981 -6.252 1.00 40.44 106 VAL A CA 1
ATOM 817 C C . VAL A 1 106 ? -1.028 -21.071 -7.164 1.00 40.44 106 VAL A C 1
ATOM 819 O O . VAL A 1 106 ? -0.793 -21.263 -8.381 1.00 40.44 106 VAL A O 1
#

Sequence (106 aa):
MLEQVRTADYAILSIDQLVYGGIVPSRLHRLTEAACMERLTLARQLKEINPSVKLLAFNLIMRAPAYSSSEEEPDYYALYGAELCERGEAARSASNRMDGGRAVSV

Foldseek 3Di:
DLVVLLPAQEDEEELCCQQQVDDLSVFVDPDDPVSSVVSVCVVVSSCVSPVNYHYHYDYDDDQQDLAQDDPSHPPCSVPCRNVVNVVVVVVVVVVCVVVPHPDPDD